Protein AF-A0A920K2H3-F1 (afdb_monomer_lite)

Radius of gyration: 17.51 Å; chains: 1; bounding box: 38×39×55 Å

Foldseek 3Di:
DQVCLQVLPDPDDVSVLVVLLVCCVPPNALCVLVSLCSNPVVDALVRSLVSVVSRLPDPLLALSSLLSNLVSCLSVVVLVSSLVSLVSSVVNPDALSSLVSVLVSCVVVVPDPVSNVVSVVSNVPGDHDFFKAQQPPRDTDPHDDQADPPPRDGPRIHTDPPNPPPPPPVVPPPPPDDPDD

Structure (mmCIF, N/CA/C/O backbone):
data_AF-A0A920K2H3-F1
#
_entry.id   AF-A0A920K2H3-F1
#
loop_
_atom_site.group_PDB
_atom_site.id
_atom_site.type_symbol
_atom_site.label_atom_id
_atom_site.label_alt_id
_atom_site.label_comp_id
_atom_site.label_asym_id
_atom_site.label_entity_id
_atom_site.label_seq_id
_atom_site.pdbx_PDB_ins_code
_atom_site.Cartn_x
_atom_site.Cartn_y
_atom_site.Cartn_z
_atom_site.occupancy
_atom_site.B_iso_or_equiv
_atom_site.auth_seq_id
_atom_site.auth_comp_id
_atom_site.auth_asym_id
_atom_site.auth_atom_id
_atom_site.pdbx_PDB_model_num
ATOM 1 N N . MET A 1 1 ? 10.687 -1.661 -13.645 1.00 76.69 1 MET A N 1
ATOM 2 C CA . MET A 1 1 ? 10.929 -2.396 -12.376 1.00 76.69 1 MET A CA 1
ATOM 3 C C . MET A 1 1 ? 9.965 -3.569 -12.259 1.00 76.69 1 MET A C 1
ATOM 5 O O . MET A 1 1 ? 10.373 -4.682 -11.974 1.00 76.69 1 MET A O 1
ATOM 9 N N . GLU A 1 2 ? 8.697 -3.297 -12.513 1.00 77.38 2 GLU A N 1
ATOM 10 C CA . GLU A 1 2 ? 7.519 -4.148 -12.452 1.00 77.38 2 GLU A CA 1
ATOM 11 C C . GLU A 1 2 ? 7.763 -5.517 -13.107 1.00 77.38 2 GLU A C 1
ATOM 13 O O . GLU A 1 2 ? 7.653 -6.547 -12.447 1.00 77.38 2 GLU A O 1
ATOM 18 N N . LEU A 1 3 ? 8.187 -5.529 -14.378 1.00 79.12 3 LEU A N 1
ATOM 19 C CA . LEU A 1 3 ? 8.503 -6.763 -15.103 1.00 79.12 3 LEU A CA 1
ATOM 20 C C . LEU A 1 3 ? 9.666 -7.535 -14.463 1.00 79.12 3 LEU A C 1
ATOM 22 O O . LEU A 1 3 ? 9.601 -8.751 -14.338 1.00 79.12 3 LEU A O 1
ATOM 26 N N . TYR A 1 4 ? 10.711 -6.831 -14.021 1.00 82.56 4 TYR A N 1
ATOM 27 C CA . TYR A 1 4 ? 11.887 -7.446 -13.400 1.00 82.56 4 TYR A CA 1
ATOM 28 C C . TYR A 1 4 ? 11.528 -8.190 -12.106 1.00 82.56 4 TYR A C 1
ATOM 30 O O . TYR A 1 4 ? 12.021 -9.295 -11.889 1.00 82.56 4 TYR A O 1
ATOM 38 N N . CYS A 1 5 ? 10.650 -7.613 -11.278 1.00 81.50 5 CYS A N 1
ATOM 39 C CA . CYS A 1 5 ? 10.171 -8.263 -10.058 1.00 81.50 5 CYS A CA 1
ATOM 40 C C . CYS A 1 5 ? 9.298 -9.483 -10.369 1.00 81.50 5 CYS A C 1
ATOM 42 O O . CYS A 1 5 ? 9.522 -10.543 -9.797 1.00 81.50 5 CYS A O 1
ATOM 44 N N . LYS A 1 6 ? 8.366 -9.366 -11.327 1.00 78.94 6 LYS A N 1
ATOM 45 C CA . LYS A 1 6 ? 7.497 -10.485 -11.731 1.00 78.94 6 LYS A CA 1
ATOM 46 C C . LYS A 1 6 ? 8.267 -11.669 -12.311 1.00 78.94 6 LYS A C 1
ATOM 48 O O . LYS A 1 6 ? 7.876 -12.810 -12.109 1.00 78.94 6 LYS A O 1
ATOM 53 N N . LEU A 1 7 ? 9.352 -11.402 -13.033 1.00 81.25 7 LEU A N 1
ATOM 54 C CA . LEU A 1 7 ? 10.202 -12.440 -13.618 1.00 81.25 7 LEU A CA 1
ATOM 55 C C . LEU A 1 7 ? 11.218 -13.027 -12.622 1.00 81.25 7 LEU A C 1
ATOM 57 O O . LEU A 1 7 ? 11.942 -13.948 -12.985 1.00 81.25 7 LEU A O 1
ATOM 61 N N . ASN A 1 8 ? 11.306 -12.490 -11.398 1.00 75.62 8 ASN A N 1
ATOM 62 C CA . ASN A 1 8 ? 12.239 -12.918 -10.351 1.00 75.62 8 ASN A CA 1
ATOM 63 C C . ASN A 1 8 ? 13.696 -13.091 -10.842 1.00 75.62 8 ASN A C 1
ATOM 65 O O . ASN A 1 8 ? 14.394 -14.039 -10.492 1.00 75.62 8 ASN A O 1
ATOM 69 N N . LEU A 1 9 ? 14.177 -12.161 -11.676 1.00 77.12 9 LEU A N 1
ATOM 70 C CA . LEU A 1 9 ? 15.475 -12.279 -12.367 1.00 77.12 9 LEU A CA 1
ATOM 71 C C . LEU A 1 9 ? 16.699 -11.995 -11.477 1.00 77.12 9 LEU A C 1
ATOM 73 O O . LEU A 1 9 ? 17.833 -11.945 -11.963 1.00 77.12 9 LEU A O 1
ATOM 77 N N . ALA A 1 10 ? 16.506 -11.724 -10.188 1.00 79.94 10 ALA A N 1
ATOM 78 C CA . ALA A 1 10 ? 17.609 -11.419 -9.288 1.00 79.94 10 ALA A CA 1
ATOM 79 C C . ALA A 1 10 ? 18.331 -12.699 -8.854 1.00 79.94 10 ALA A C 1
ATOM 81 O O . ALA A 1 10 ? 17.709 -13.630 -8.355 1.00 79.94 10 ALA A O 1
ATOM 82 N N . LYS A 1 11 ? 19.670 -12.719 -8.948 1.00 77.56 11 LYS A N 1
ATOM 83 C CA . LYS A 1 11 ? 20.471 -13.890 -8.542 1.00 77.56 11 LYS A CA 1
ATOM 84 C C . LYS A 1 11 ? 20.378 -14.174 -7.041 1.00 77.56 11 LYS A C 1
ATOM 86 O O . LYS A 1 11 ? 20.585 -15.300 -6.609 1.00 77.56 11 LYS A O 1
ATOM 91 N N . ASN A 1 12 ? 20.141 -13.136 -6.235 1.00 86.38 12 ASN A N 1
ATOM 92 C CA . ASN A 1 12 ? 19.912 -13.243 -4.797 1.00 86.38 12 ASN A CA 1
ATOM 93 C C . ASN A 1 12 ? 19.166 -12.017 -4.240 1.00 86.38 12 ASN A C 1
ATOM 95 O O . ASN A 1 12 ? 19.081 -10.959 -4.872 1.00 86.38 12 ASN A O 1
ATOM 99 N N . GLN A 1 13 ? 18.686 -12.147 -2.999 1.00 86.50 13 GLN A N 1
ATOM 100 C CA . GLN A 1 13 ? 17.906 -11.121 -2.295 1.00 86.50 13 GLN A CA 1
ATOM 101 C C . GLN A 1 13 ? 18.655 -9.789 -2.138 1.00 86.50 13 GLN A C 1
ATOM 103 O O . GLN A 1 13 ? 18.072 -8.721 -2.316 1.00 86.50 13 GLN A O 1
ATOM 108 N N . ASN A 1 14 ? 19.955 -9.824 -1.838 1.00 90.19 14 ASN A N 1
ATOM 109 C CA . ASN A 1 14 ? 20.741 -8.606 -1.625 1.00 90.19 14 ASN A CA 1
ATOM 110 C C . ASN A 1 14 ? 20.891 -7.790 -2.912 1.00 90.19 14 ASN A C 1
ATOM 112 O O . ASN A 1 14 ? 20.824 -6.559 -2.878 1.00 90.19 14 ASN A O 1
ATOM 116 N N . GLN A 1 15 ? 21.075 -8.465 -4.047 1.00 90.56 15 GLN A N 1
ATOM 117 C CA . GLN A 1 15 ? 21.115 -7.820 -5.353 1.00 90.56 15 GLN A CA 1
ATOM 118 C C . GLN A 1 15 ? 19.776 -7.149 -5.669 1.00 90.56 15 GLN A C 1
ATOM 120 O O . GLN A 1 15 ? 19.768 -5.981 -6.060 1.00 90.56 15 GLN A O 1
ATOM 125 N N . LEU A 1 16 ? 18.658 -7.842 -5.434 1.00 90.31 16 LEU A N 1
ATOM 126 C CA . LEU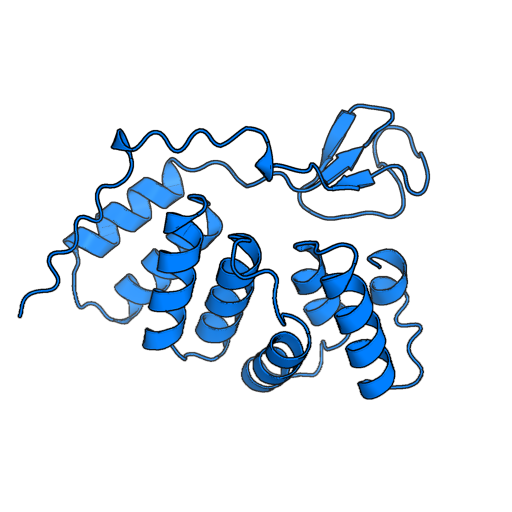 A 1 16 ? 17.327 -7.278 -5.646 1.00 90.31 16 LEU A CA 1
ATOM 127 C C . LEU A 1 16 ? 17.112 -6.015 -4.805 1.00 90.31 16 LEU A C 1
ATOM 129 O O . LEU A 1 16 ? 16.738 -4.977 -5.341 1.00 90.31 16 LEU A O 1
ATOM 133 N N . ILE A 1 17 ? 17.431 -6.059 -3.508 1.00 93.06 17 ILE A N 1
ATOM 134 C CA . ILE A 1 17 ? 17.300 -4.900 -2.609 1.00 93.06 17 ILE A CA 1
ATOM 135 C C . ILE A 1 17 ? 18.110 -3.704 -3.124 1.00 93.06 17 ILE A C 1
ATOM 137 O O . ILE A 1 17 ? 17.609 -2.579 -3.120 1.00 93.06 17 ILE A O 1
ATOM 141 N N . LYS A 1 18 ? 19.347 -3.924 -3.594 1.00 92.88 18 LYS A N 1
ATOM 142 C CA . LYS A 1 18 ? 20.182 -2.858 -4.175 1.00 92.88 18 LYS A CA 1
ATOM 143 C C . LYS A 1 18 ? 19.539 -2.248 -5.424 1.00 92.88 18 LYS A C 1
ATOM 145 O O . LYS A 1 18 ? 19.510 -1.024 -5.547 1.00 92.88 18 LYS A O 1
ATOM 150 N N . ILE A 1 19 ? 19.009 -3.083 -6.320 1.00 91.75 19 ILE A N 1
ATOM 151 C CA . ILE A 1 19 ? 18.337 -2.641 -7.552 1.00 91.75 19 ILE A CA 1
ATOM 152 C C . ILE A 1 19 ? 17.083 -1.829 -7.218 1.00 91.75 19 ILE A C 1
ATOM 154 O O . ILE A 1 19 ? 16.939 -0.708 -7.704 1.00 91.75 19 ILE A O 1
ATOM 158 N N . LEU A 1 20 ? 16.218 -2.344 -6.341 1.00 92.25 20 LEU A N 1
ATOM 159 C CA . LEU A 1 20 ? 14.984 -1.664 -5.940 1.00 92.25 20 LEU A CA 1
ATOM 160 C C . LEU A 1 20 ? 15.263 -0.349 -5.218 1.00 92.25 20 LEU A C 1
ATOM 162 O O . LEU A 1 20 ? 14.582 0.641 -5.466 1.00 92.25 20 LEU A O 1
ATOM 166 N N . LYS A 1 21 ? 16.304 -0.296 -4.382 1.00 94.69 21 LYS A N 1
ATOM 167 C CA . LYS A 1 21 ? 16.734 0.944 -3.728 1.00 94.69 21 LYS A CA 1
ATOM 168 C C . LYS A 1 21 ? 17.205 1.990 -4.741 1.00 94.69 21 LYS A C 1
ATOM 170 O O . LYS A 1 21 ? 16.843 3.157 -4.617 1.00 94.69 21 LYS A O 1
ATOM 175 N N . LYS A 1 22 ? 17.996 1.595 -5.747 1.00 93.25 22 LYS A N 1
ATOM 176 C CA . LYS A 1 22 ? 18.425 2.505 -6.823 1.00 93.25 22 LYS A CA 1
ATOM 177 C C . LYS A 1 22 ? 17.224 3.009 -7.622 1.00 93.25 22 LYS A C 1
ATOM 179 O O . LYS A 1 22 ? 17.137 4.202 -7.885 1.00 93.25 22 LYS A O 1
ATOM 184 N N . TYR A 1 23 ? 16.297 2.117 -7.963 1.00 90.56 23 TYR A N 1
ATOM 185 C CA . TYR A 1 23 ? 15.073 2.480 -8.669 1.00 90.56 23 TYR A CA 1
ATOM 186 C C . TYR A 1 23 ? 14.229 3.470 -7.859 1.00 90.56 23 TYR A C 1
ATOM 188 O O . TYR A 1 23 ? 13.903 4.531 -8.373 1.00 90.56 23 TYR A O 1
ATOM 196 N N . TRP A 1 24 ? 13.978 3.189 -6.577 1.00 92.12 24 TRP A N 1
ATOM 197 C CA . TRP A 1 24 ? 13.241 4.081 -5.679 1.00 92.12 24 TRP A CA 1
ATOM 198 C C . TRP A 1 24 ? 13.825 5.499 -5.621 1.00 92.12 24 TRP A C 1
ATOM 200 O O . TRP A 1 24 ? 13.088 6.478 -5.559 1.00 92.12 24 TRP A O 1
ATOM 210 N N . LEU A 1 25 ? 15.154 5.618 -5.631 1.00 92.38 25 LEU A N 1
ATOM 211 C CA . LEU A 1 25 ? 15.831 6.913 -5.586 1.00 92.38 25 LEU A CA 1
ATOM 212 C C . LEU A 1 25 ? 15.675 7.728 -6.877 1.00 92.38 25 LEU A C 1
ATOM 214 O O . LEU A 1 25 ? 15.657 8.950 -6.794 1.00 92.38 25 LEU A O 1
ATOM 218 N N . ILE A 1 26 ? 15.595 7.071 -8.037 1.00 89.31 26 ILE A N 1
ATOM 219 C CA . ILE A 1 26 ? 15.553 7.731 -9.353 1.00 89.31 26 ILE A CA 1
ATOM 220 C C . ILE A 1 26 ? 14.109 7.953 -9.815 1.00 89.31 26 ILE A C 1
ATOM 222 O O . ILE A 1 26 ? 13.783 9.011 -10.340 1.00 89.31 26 ILE A O 1
ATOM 226 N N . ASN A 1 27 ? 13.250 6.953 -9.628 1.00 85.56 27 ASN A N 1
ATOM 227 C CA . ASN A 1 27 ? 11.858 6.953 -10.055 1.00 85.56 27 ASN A CA 1
ATOM 228 C C . ASN A 1 27 ? 10.997 6.236 -8.997 1.00 85.56 27 ASN A C 1
ATOM 230 O O . ASN A 1 27 ? 10.687 5.051 -9.153 1.00 85.56 27 ASN A O 1
ATOM 234 N N . PRO A 1 28 ? 10.676 6.897 -7.871 1.00 87.00 28 PRO A N 1
ATOM 235 C CA . PRO A 1 28 ? 9.871 6.286 -6.825 1.00 87.00 28 PRO A CA 1
ATOM 236 C C . PRO A 1 28 ? 8.482 5.927 -7.363 1.00 87.00 28 PRO A C 1
ATOM 238 O O . PRO A 1 28 ? 7.825 6.730 -8.022 1.00 87.00 28 PRO A O 1
ATOM 241 N N . ASN A 1 29 ? 8.035 4.706 -7.070 1.00 85.62 29 ASN A N 1
ATOM 242 C CA . ASN A 1 29 ? 6.765 4.183 -7.556 1.00 85.62 29 ASN A CA 1
ATOM 243 C C . ASN A 1 29 ? 6.092 3.305 -6.481 1.00 85.62 29 ASN A C 1
ATOM 245 O O . ASN A 1 29 ? 6.782 2.493 -5.854 1.00 85.62 29 ASN A O 1
ATOM 249 N N . PRO A 1 30 ? 4.766 3.420 -6.266 1.00 85.94 30 PRO A N 1
ATOM 250 C CA . PRO A 1 30 ? 4.042 2.625 -5.270 1.00 85.94 30 PRO A CA 1
ATOM 251 C C . PRO A 1 30 ? 4.072 1.107 -5.522 1.00 85.94 30 PRO A C 1
ATOM 253 O O . PRO A 1 30 ? 4.010 0.333 -4.571 1.00 85.94 30 PRO A O 1
ATOM 256 N N . ASN A 1 31 ? 4.262 0.648 -6.764 1.00 85.25 31 ASN A N 1
ATOM 257 C CA . ASN A 1 31 ? 4.339 -0.783 -7.095 1.00 85.25 31 ASN A CA 1
ATOM 258 C C . ASN A 1 31 ? 5.576 -1.492 -6.526 1.00 85.25 31 ASN A C 1
ATOM 260 O O . ASN A 1 31 ? 5.693 -2.714 -6.596 1.00 85.25 31 ASN A O 1
ATOM 264 N N . ILE A 1 32 ? 6.480 -0.753 -5.886 1.00 90.12 32 ILE A N 1
ATOM 265 C CA . ILE A 1 32 ? 7.537 -1.348 -5.074 1.00 90.12 32 ILE A CA 1
ATOM 266 C C . ILE A 1 32 ? 6.980 -2.229 -3.942 1.00 90.12 32 ILE A C 1
ATOM 268 O O . ILE A 1 32 ? 7.644 -3.181 -3.539 1.00 90.12 32 ILE A O 1
ATOM 272 N N . GLU A 1 33 ? 5.753 -1.962 -3.473 1.00 91.00 33 GLU A N 1
ATOM 273 C CA . GLU A 1 33 ? 5.043 -2.845 -2.543 1.00 91.00 33 GLU A CA 1
ATOM 274 C C . GLU A 1 33 ? 4.704 -4.191 -3.190 1.00 91.00 33 GLU A C 1
ATOM 276 O O . GLU A 1 33 ? 5.048 -5.229 -2.634 1.00 91.00 33 GLU A O 1
ATOM 281 N N . GLN A 1 34 ? 4.104 -4.192 -4.383 1.00 87.44 34 GLN A N 1
ATOM 282 C CA . GLN A 1 34 ? 3.789 -5.435 -5.093 1.00 87.44 34 GLN A CA 1
ATOM 283 C C . GLN A 1 34 ? 5.063 -6.210 -5.442 1.00 87.44 34 GLN A C 1
ATOM 285 O O . GLN A 1 34 ? 5.126 -7.417 -5.250 1.00 87.44 34 GLN A O 1
ATOM 290 N N . CYS A 1 35 ? 6.119 -5.509 -5.866 1.00 89.44 35 CYS A N 1
ATOM 291 C CA . CYS A 1 35 ? 7.422 -6.120 -6.113 1.00 89.44 35 CYS A CA 1
ATOM 292 C C . CYS A 1 35 ? 7.975 -6.844 -4.872 1.00 89.44 35 CYS A C 1
ATOM 294 O O . CYS A 1 35 ? 8.549 -7.927 -4.992 1.00 89.44 35 CYS A O 1
ATOM 296 N N . LEU A 1 36 ? 7.806 -6.256 -3.682 1.00 90.88 36 LEU A N 1
ATOM 297 C CA . LEU A 1 36 ? 8.194 -6.885 -2.422 1.00 90.88 36 LEU A CA 1
ATOM 298 C C . LEU A 1 36 ? 7.377 -8.159 -2.161 1.00 90.88 36 LEU A C 1
ATOM 300 O O . LEU A 1 36 ? 7.946 -9.163 -1.743 1.00 90.88 36 LEU A O 1
ATOM 304 N N . GLU A 1 37 ? 6.066 -8.125 -2.394 1.00 88.88 37 GLU A N 1
ATOM 305 C CA . GLU A 1 37 ? 5.198 -9.290 -2.191 1.00 88.88 37 GLU A CA 1
ATOM 306 C C . GLU A 1 37 ? 5.534 -10.427 -3.170 1.00 88.88 37 GLU A C 1
ATOM 308 O O . GLU A 1 37 ? 5.693 -11.564 -2.729 1.00 88.88 37 GLU A O 1
ATOM 313 N N . ASP A 1 38 ? 5.746 -10.108 -4.451 1.00 86.38 38 ASP A N 1
ATOM 314 C CA . ASP A 1 38 ? 6.068 -11.079 -5.507 1.00 86.38 38 ASP A CA 1
ATOM 315 C C . ASP A 1 38 ? 7.454 -11.714 -5.312 1.00 86.38 38 ASP A C 1
ATOM 317 O O . ASP A 1 38 ? 7.641 -12.906 -5.537 1.00 86.38 38 ASP A O 1
ATOM 321 N N . SER A 1 39 ? 8.445 -10.927 -4.879 1.00 88.50 39 SER A N 1
ATOM 322 C CA . SER A 1 39 ? 9.842 -11.391 -4.815 1.00 88.50 39 SER A CA 1
ATOM 323 C C . SER A 1 39 ? 10.219 -12.040 -3.480 1.00 88.50 39 SER A C 1
ATOM 325 O O . SER A 1 39 ? 11.268 -12.675 -3.368 1.00 88.50 39 SER A O 1
ATOM 327 N N . PHE A 1 40 ? 9.413 -11.839 -2.435 1.00 88.56 40 PHE A N 1
ATOM 328 C CA . PHE A 1 40 ? 9.698 -12.314 -1.080 1.00 88.56 40 PHE A CA 1
ATOM 329 C C . PHE A 1 40 ? 8.501 -13.062 -0.481 1.00 88.56 40 PHE A C 1
ATOM 331 O O . PHE A 1 40 ? 8.188 -12.879 0.695 1.00 88.56 40 PHE A O 1
ATOM 338 N N . THR A 1 41 ? 7.834 -13.903 -1.273 1.00 87.75 41 THR A N 1
ATOM 339 C CA . THR A 1 41 ? 6.632 -14.666 -0.884 1.00 87.75 41 THR A CA 1
ATOM 340 C C . THR A 1 41 ? 6.805 -15.435 0.430 1.00 87.75 41 THR A C 1
ATOM 342 O O . THR A 1 41 ? 5.963 -15.312 1.314 1.00 87.75 41 THR A O 1
ATOM 345 N N . GLU A 1 42 ? 7.943 -16.111 0.600 1.00 89.94 42 GLU A N 1
ATOM 346 C CA . GLU A 1 42 ? 8.298 -16.922 1.780 1.00 89.94 42 GLU A CA 1
ATOM 347 C C . GLU A 1 42 ? 8.616 -16.106 3.048 1.00 89.94 42 GLU A C 1
ATOM 349 O O . GLU A 1 42 ? 8.839 -16.660 4.125 1.00 89.94 42 GLU A O 1
ATOM 354 N N . LYS A 1 43 ? 8.729 -14.775 2.950 1.00 92.62 43 LYS A N 1
ATOM 355 C CA . LYS A 1 43 ? 9.095 -13.929 4.094 1.00 92.62 43 LYS A CA 1
ATOM 356 C C . LYS A 1 43 ? 7.864 -13.515 4.889 1.00 92.62 43 LYS A C 1
ATOM 358 O O . LYS A 1 43 ? 6.875 -13.027 4.342 1.00 92.62 43 LYS A O 1
ATOM 363 N N . ASP A 1 44 ? 7.984 -13.599 6.210 1.00 95.00 44 ASP A N 1
ATOM 364 C CA . ASP A 1 44 ? 6.997 -13.056 7.135 1.00 95.00 44 ASP A CA 1
ATOM 365 C C . ASP A 1 44 ? 6.903 -11.515 7.047 1.00 95.00 44 ASP A C 1
ATOM 367 O O . ASP A 1 44 ? 7.757 -10.828 6.470 1.00 95.00 44 ASP A O 1
ATOM 371 N N . ALA A 1 45 ? 5.857 -10.953 7.657 1.00 94.12 45 ALA A N 1
ATOM 372 C CA . ALA A 1 45 ? 5.575 -9.521 7.611 1.00 94.12 45 ALA A CA 1
ATOM 373 C C . ALA A 1 45 ? 6.693 -8.645 8.210 1.00 94.12 45 ALA A C 1
ATOM 375 O O . ALA A 1 45 ? 6.975 -7.567 7.684 1.00 94.12 45 ALA A O 1
ATOM 376 N N . LEU A 1 46 ? 7.351 -9.089 9.284 1.00 96.56 46 LEU A N 1
ATOM 377 C CA . LEU A 1 46 ? 8.436 -8.346 9.923 1.00 96.56 46 LEU A CA 1
ATOM 378 C C . LEU A 1 46 ? 9.704 -8.381 9.059 1.00 96.56 46 LEU A C 1
ATOM 380 O O . LEU A 1 46 ? 10.382 -7.363 8.903 1.00 96.56 46 LEU A O 1
ATOM 384 N N . SER A 1 47 ? 10.006 -9.527 8.451 1.00 96.62 47 SER A N 1
ATOM 385 C CA . SER A 1 47 ? 11.093 -9.674 7.481 1.00 96.62 47 SER A CA 1
ATOM 386 C C . SER A 1 47 ? 10.883 -8.771 6.259 1.00 96.62 47 SER A C 1
ATOM 388 O O . SER A 1 47 ? 11.792 -8.023 5.884 1.00 96.62 47 SER A O 1
ATOM 390 N N . LYS A 1 48 ? 9.670 -8.752 5.688 1.00 96.31 48 LYS A N 1
ATOM 391 C CA . LYS A 1 48 ? 9.283 -7.833 4.601 1.00 96.31 48 LYS A CA 1
ATOM 392 C C . LYS A 1 48 ? 9.416 -6.365 5.018 1.00 96.31 48 LYS A C 1
ATOM 394 O O . LYS A 1 48 ? 9.991 -5.570 4.274 1.00 96.31 48 LYS A O 1
ATOM 399 N N . LEU A 1 49 ? 8.992 -6.010 6.234 1.00 97.25 49 LEU A N 1
ATOM 400 C CA . LEU A 1 49 ? 9.143 -4.656 6.777 1.00 97.25 49 LEU A CA 1
ATOM 401 C C . LEU A 1 49 ? 10.620 -4.228 6.898 1.00 97.25 49 LEU A C 1
ATOM 403 O O . LEU A 1 49 ? 10.978 -3.102 6.544 1.00 97.25 49 LEU A O 1
ATOM 407 N N . LYS A 1 50 ? 11.508 -5.118 7.356 1.00 96.50 50 LYS A N 1
ATOM 408 C CA . LYS A 1 50 ? 12.954 -4.838 7.417 1.00 96.50 50 LYS A CA 1
ATOM 409 C C . LYS A 1 50 ? 13.542 -4.601 6.026 1.00 96.50 50 LYS A C 1
ATOM 411 O O . LYS A 1 50 ? 14.385 -3.721 5.860 1.00 96.50 50 LYS A O 1
ATOM 416 N N . ILE A 1 51 ? 13.108 -5.376 5.032 1.00 96.31 51 ILE A N 1
ATOM 417 C CA . ILE A 1 51 ? 13.570 -5.250 3.646 1.00 96.31 51 ILE A CA 1
ATOM 418 C C . ILE A 1 51 ? 13.102 -3.925 3.043 1.00 96.31 51 ILE A C 1
ATOM 420 O O . ILE A 1 51 ? 13.933 -3.145 2.574 1.00 96.31 51 ILE A O 1
ATOM 424 N N . ILE A 1 52 ? 11.801 -3.628 3.109 1.00 96.06 52 ILE A N 1
ATOM 425 C CA . ILE A 1 52 ? 11.245 -2.420 2.490 1.00 96.06 52 ILE A CA 1
ATOM 426 C C . ILE A 1 52 ? 11.832 -1.149 3.110 1.00 96.06 52 ILE A C 1
ATOM 428 O O . ILE A 1 52 ? 12.086 -0.178 2.406 1.00 96.06 52 ILE A O 1
ATOM 432 N N . SER A 1 53 ? 12.133 -1.165 4.413 1.00 96.06 53 SER A N 1
ATOM 433 C CA . SER A 1 53 ? 12.703 -0.010 5.117 1.00 96.06 53 SER A CA 1
ATOM 434 C C . SER A 1 53 ? 14.106 0.341 4.607 1.00 96.06 53 SER A C 1
ATOM 436 O O . SER A 1 53 ? 14.496 1.506 4.617 1.00 96.06 53 SER A O 1
ATOM 438 N N . LYS A 1 54 ? 14.860 -0.646 4.097 1.00 96.12 54 LYS A N 1
ATOM 439 C CA . LYS A 1 54 ? 16.160 -0.422 3.437 1.00 96.12 54 LYS A CA 1
ATOM 440 C C . LYS A 1 54 ? 16.014 0.175 2.034 1.00 96.12 54 LYS A C 1
ATOM 442 O O . LYS A 1 54 ? 16.954 0.810 1.549 1.00 96.12 54 LYS A O 1
ATOM 447 N N . ILE A 1 55 ? 14.873 -0.062 1.387 1.00 96.25 55 ILE A N 1
ATOM 448 C CA . ILE A 1 55 ? 14.560 0.364 0.020 1.00 96.25 55 ILE A CA 1
ATOM 449 C C . ILE A 1 55 ? 13.979 1.784 0.020 1.00 96.25 55 ILE A C 1
ATOM 451 O O . ILE A 1 55 ? 14.479 2.638 -0.708 1.00 96.25 55 ILE A O 1
ATOM 455 N N . LEU A 1 56 ? 12.987 2.057 0.877 1.00 96.25 56 LEU A N 1
ATOM 456 C CA . LEU A 1 56 ? 12.237 3.320 0.958 1.00 96.25 56 LEU A CA 1
ATOM 457 C C . LEU A 1 56 ? 13.006 4.444 1.679 1.00 96.25 56 LEU A C 1
ATOM 459 O O . LEU A 1 56 ? 12.508 5.098 2.600 1.00 96.25 56 LEU A O 1
ATOM 463 N N . VAL A 1 57 ? 14.245 4.690 1.265 1.00 94.31 57 VAL A N 1
ATOM 464 C CA . VAL A 1 57 ? 15.083 5.786 1.776 1.00 94.31 57 VAL A CA 1
ATOM 465 C C . VAL A 1 57 ? 14.782 7.098 1.042 1.00 94.31 57 VAL A C 1
ATOM 467 O O . VAL A 1 57 ? 14.420 7.079 -0.129 1.00 94.31 57 VAL A O 1
ATOM 470 N N . LYS A 1 58 ? 14.956 8.255 1.698 1.00 93.94 58 LYS A N 1
ATOM 471 C CA . LYS A 1 58 ? 14.640 9.586 1.120 1.00 93.94 58 LYS A CA 1
ATOM 472 C C . LYS A 1 58 ? 13.183 9.686 0.614 1.00 93.94 58 LYS A C 1
ATOM 474 O O . LYS A 1 58 ? 12.334 8.912 1.055 1.00 93.94 58 LYS A O 1
ATOM 479 N N . ASN A 1 59 ? 12.871 10.671 -0.233 1.00 91.19 59 ASN A N 1
ATOM 480 C CA . ASN A 1 59 ? 11.534 10.917 -0.796 1.00 91.19 59 ASN A CA 1
ATOM 481 C C . ASN A 1 59 ? 10.423 11.011 0.271 1.00 91.19 59 ASN A C 1
ATOM 483 O O . ASN A 1 59 ? 9.341 10.443 0.149 1.00 91.19 59 ASN A O 1
ATOM 487 N N . ASN A 1 60 ? 10.720 11.727 1.361 1.00 92.25 60 ASN A N 1
ATOM 488 C CA . ASN A 1 60 ? 9.862 11.843 2.546 1.00 92.25 60 ASN A CA 1
ATOM 489 C C . ASN A 1 60 ? 8.580 12.664 2.328 1.00 92.25 60 ASN A C 1
ATOM 491 O O . ASN A 1 60 ? 7.794 12.771 3.264 1.00 92.25 60 ASN A O 1
ATOM 495 N N . HIS A 1 61 ? 8.394 13.241 1.142 1.00 88.81 61 HIS A N 1
ATOM 496 C CA . HIS A 1 61 ? 7.207 13.995 0.736 1.00 88.81 61 HIS A CA 1
ATOM 497 C C . HIS A 1 61 ? 6.143 13.111 0.056 1.00 88.81 61 HIS A C 1
ATOM 499 O O . HIS A 1 61 ? 5.046 13.576 -0.225 1.00 88.81 61 HIS A O 1
ATOM 505 N N . LEU A 1 62 ? 6.456 11.844 -0.246 1.00 89.75 62 LEU A N 1
ATOM 506 C CA . LEU A 1 62 ? 5.545 10.940 -0.948 1.00 89.75 62 LEU A CA 1
ATOM 507 C C . LEU A 1 62 ? 4.570 10.282 0.028 1.00 89.75 62 LEU A C 1
ATOM 509 O O . LEU A 1 62 ? 4.994 9.541 0.915 1.00 89.75 62 LEU A O 1
ATOM 513 N N . TYR A 1 63 ? 3.266 10.472 -0.178 1.00 92.12 63 TYR A N 1
ATOM 514 C CA . TYR A 1 63 ? 2.240 9.842 0.661 1.00 92.12 63 TYR A CA 1
ATOM 515 C C . TYR A 1 63 ? 2.362 8.308 0.659 1.00 92.12 63 TYR A C 1
ATOM 517 O O . TYR A 1 63 ? 2.404 7.679 1.717 1.00 92.12 63 TYR A O 1
ATOM 525 N N . TYR A 1 64 ? 2.532 7.707 -0.527 1.00 91.25 64 TYR A N 1
ATOM 526 C CA . TYR A 1 64 ? 2.545 6.255 -0.689 1.00 91.25 64 TYR A CA 1
ATOM 527 C C . TYR A 1 64 ? 3.747 5.592 -0.012 1.00 91.25 64 TYR A C 1
ATOM 529 O O . TYR A 1 64 ? 3.666 4.429 0.369 1.00 91.25 64 TYR A O 1
ATOM 537 N N . LYS A 1 65 ? 4.842 6.326 0.234 1.00 94.94 65 LYS A N 1
ATOM 538 C CA . LYS A 1 65 ? 5.942 5.831 1.071 1.00 94.94 65 LYS A CA 1
ATOM 539 C C . LYS A 1 65 ? 5.430 5.439 2.460 1.00 94.94 65 LYS A C 1
ATOM 541 O O . LYS A 1 65 ? 5.734 4.350 2.946 1.00 94.94 65 LYS A O 1
ATOM 546 N N . TYR A 1 66 ? 4.673 6.328 3.100 1.00 97.38 66 TYR A N 1
ATOM 547 C CA . TYR A 1 66 ? 4.144 6.091 4.441 1.00 97.38 66 TYR A CA 1
ATOM 548 C C . TYR A 1 66 ? 2.952 5.142 4.420 1.00 97.38 66 TYR A C 1
ATOM 550 O O . TYR A 1 66 ? 2.827 4.329 5.328 1.00 97.38 66 TYR A O 1
ATOM 558 N N . LEU A 1 67 ? 2.141 5.156 3.358 1.00 96.12 67 LEU A N 1
ATOM 559 C CA . LEU A 1 67 ? 1.099 4.149 3.162 1.00 96.12 67 LEU A CA 1
ATOM 560 C C . LEU A 1 67 ? 1.688 2.731 3.186 1.00 96.12 67 LEU A C 1
ATOM 562 O O . LEU A 1 67 ? 1.246 1.897 3.972 1.00 96.12 67 LEU A O 1
ATOM 566 N N . ILE A 1 68 ? 2.734 2.476 2.392 1.00 96.12 68 ILE A N 1
ATOM 567 C CA . ILE A 1 68 ? 3.399 1.166 2.307 1.00 96.12 68 ILE A CA 1
ATOM 568 C C . ILE A 1 68 ? 3.983 0.755 3.667 1.00 96.12 68 ILE A C 1
ATOM 570 O O . ILE A 1 68 ? 3.776 -0.373 4.122 1.00 96.12 68 ILE A O 1
ATOM 574 N N . LEU A 1 69 ? 4.684 1.666 4.352 1.00 97.94 69 LEU A N 1
ATOM 575 C CA . LEU A 1 69 ? 5.245 1.387 5.679 1.00 97.94 69 LEU A CA 1
ATOM 576 C C . LEU A 1 69 ? 4.147 1.100 6.713 1.00 97.94 69 LEU A C 1
ATOM 578 O O . LEU A 1 69 ? 4.246 0.121 7.455 1.00 97.94 69 LEU A O 1
ATOM 582 N N . GLY A 1 70 ? 3.074 1.891 6.715 1.00 98.12 70 GLY A N 1
ATOM 583 C CA . GLY A 1 70 ? 1.915 1.715 7.583 1.00 98.12 70 GLY A CA 1
ATOM 584 C C . GLY A 1 70 ? 1.235 0.362 7.377 1.00 98.12 70 GLY A C 1
ATOM 585 O O . GLY A 1 70 ? 0.992 -0.354 8.352 1.00 98.12 70 GLY A O 1
ATOM 586 N N . LYS A 1 71 ? 1.017 -0.040 6.118 1.00 97.50 71 LYS A N 1
ATOM 587 C CA . LYS A 1 71 ? 0.458 -1.347 5.725 1.00 97.50 71 LYS A CA 1
ATOM 588 C C . LYS A 1 71 ? 1.325 -2.512 6.200 1.00 97.50 71 LYS A C 1
ATOM 590 O O . LYS A 1 71 ? 0.816 -3.479 6.770 1.00 97.50 71 LYS A O 1
ATOM 595 N N . LEU A 1 72 ? 2.641 -2.427 6.016 1.00 97.44 72 LEU A N 1
ATOM 596 C CA . LEU A 1 72 ? 3.559 -3.492 6.430 1.00 97.44 72 LEU A CA 1
ATOM 597 C C . LEU A 1 72 ? 3.706 -3.571 7.954 1.00 97.44 72 LEU A C 1
ATOM 599 O O . LEU A 1 72 ? 3.699 -4.670 8.508 1.00 97.44 72 LEU A O 1
ATOM 603 N N . LYS A 1 73 ? 3.729 -2.434 8.658 1.00 98.31 73 LYS A N 1
ATOM 604 C CA . LYS A 1 73 ? 3.670 -2.394 10.130 1.00 98.31 73 LYS A CA 1
ATOM 605 C C . LYS A 1 73 ? 2.358 -2.968 10.665 1.00 98.31 73 LYS A C 1
ATOM 607 O O . LYS A 1 73 ? 2.387 -3.710 11.644 1.00 98.31 73 LYS A O 1
ATOM 612 N N . TYR A 1 74 ? 1.226 -2.701 10.004 1.00 98.06 74 TYR A N 1
ATOM 613 C CA . TYR A 1 74 ? -0.059 -3.323 10.337 1.00 98.06 74 TYR A CA 1
ATOM 614 C C . TYR A 1 74 ? 0.014 -4.851 10.229 1.00 98.06 74 TYR A C 1
ATOM 616 O O . TYR A 1 74 ? -0.343 -5.551 11.179 1.00 98.06 74 TYR A O 1
ATOM 624 N N . LYS A 1 75 ? 0.513 -5.368 9.095 1.00 96.56 75 LYS A N 1
ATOM 625 C CA . LYS A 1 75 ? 0.709 -6.812 8.864 1.00 96.56 75 LYS A CA 1
ATOM 626 C C . LYS A 1 75 ? 1.639 -7.429 9.920 1.00 96.56 75 LYS A C 1
ATOM 628 O O . LYS A 1 75 ? 1.367 -8.522 10.405 1.00 96.56 75 LYS A O 1
ATOM 633 N N . ALA A 1 76 ? 2.674 -6.699 10.338 1.00 96.88 76 ALA A N 1
ATOM 634 C CA . ALA A 1 76 ? 3.600 -7.088 11.405 1.00 96.88 76 ALA A CA 1
ATOM 635 C C . ALA A 1 76 ? 3.060 -6.857 12.836 1.00 96.88 76 ALA A C 1
ATOM 637 O O . ALA A 1 76 ? 3.793 -7.062 13.798 1.00 96.88 76 ALA A O 1
ATOM 638 N N . LYS A 1 77 ? 1.796 -6.436 12.994 1.00 96.81 77 LYS A N 1
ATOM 639 C CA . LYS A 1 77 ? 1.133 -6.133 14.279 1.00 96.81 77 LYS A CA 1
ATOM 640 C C . LYS A 1 77 ? 1.788 -5.009 15.105 1.00 96.81 77 LYS A C 1
ATOM 642 O O . LYS A 1 77 ? 1.550 -4.902 16.302 1.00 96.81 77 LYS A O 1
ATOM 647 N N . ILE A 1 78 ? 2.548 -4.117 14.470 1.00 97.25 78 ILE A N 1
ATOM 648 C CA . ILE A 1 78 ? 3.166 -2.940 15.103 1.00 97.25 78 ILE A CA 1
ATOM 649 C C . ILE A 1 78 ? 2.193 -1.757 14.995 1.00 97.25 78 ILE A C 1
ATOM 651 O O . ILE A 1 78 ? 2.366 -0.848 14.182 1.00 97.25 78 ILE A O 1
ATOM 655 N N . TRP A 1 79 ? 1.106 -1.804 15.766 1.00 95.44 79 TRP A N 1
ATOM 656 C CA . TRP A 1 79 ? -0.049 -0.923 15.558 1.00 95.44 79 TRP A CA 1
ATOM 657 C C . TRP A 1 79 ? 0.234 0.559 15.808 1.00 95.44 79 TRP A C 1
ATOM 659 O O . TRP A 1 79 ? -0.163 1.372 14.981 1.00 95.44 79 TRP A O 1
ATOM 669 N N . GLY A 1 80 ? 0.950 0.919 16.879 1.00 95.12 80 GLY A N 1
ATOM 670 C CA . GLY A 1 80 ? 1.249 2.326 17.189 1.00 95.12 80 GLY A CA 1
ATOM 671 C C . GLY A 1 80 ? 2.004 3.016 16.050 1.00 95.12 80 GLY A C 1
ATOM 672 O O . GLY A 1 80 ? 1.521 3.985 15.473 1.00 95.12 80 GLY A O 1
ATOM 673 N N . SER A 1 81 ? 3.135 2.442 15.630 1.00 97.31 81 SER A N 1
ATOM 674 C CA . SER A 1 81 ? 3.905 2.980 14.502 1.00 97.31 81 SER A CA 1
ATOM 675 C C . SER A 1 81 ? 3.192 2.850 13.152 1.00 97.31 81 SER A C 1
ATOM 677 O O . SER A 1 81 ? 3.493 3.621 12.244 1.00 97.31 81 SER A O 1
ATOM 679 N N . SER A 1 82 ? 2.286 1.876 12.992 1.00 98.31 82 SER A N 1
ATOM 680 C CA . SER A 1 82 ? 1.428 1.772 11.806 1.00 98.31 82 SER A CA 1
ATOM 681 C C . SER A 1 82 ? 0.472 2.962 11.725 1.00 98.31 82 SER A C 1
ATOM 683 O O . SER A 1 82 ? 0.424 3.610 10.683 1.00 98.31 82 SER A O 1
ATOM 685 N N . LYS A 1 83 ? -0.211 3.313 12.829 1.00 97.69 83 LYS A N 1
ATOM 686 C CA . LYS A 1 83 ? -1.093 4.490 12.889 1.00 97.69 83 LYS A CA 1
ATOM 687 C C . LYS A 1 83 ? -0.349 5.763 12.495 1.00 97.69 83 LYS A C 1
ATOM 689 O O . LYS A 1 83 ? -0.820 6.471 11.611 1.00 97.69 83 LYS A O 1
ATOM 694 N N . SER A 1 84 ? 0.829 6.002 13.077 1.00 97.94 84 SER A N 1
ATOM 695 C CA . SER A 1 84 ? 1.625 7.204 12.792 1.00 97.94 84 SER A CA 1
ATOM 696 C C . SER A 1 84 ? 1.982 7.339 11.309 1.00 97.94 84 SER A C 1
ATOM 698 O O . SER A 1 84 ? 1.857 8.421 10.739 1.00 97.94 84 SER A O 1
ATOM 700 N N . ASP A 1 85 ? 2.386 6.246 10.653 1.00 98.44 85 ASP A N 1
ATOM 701 C CA . ASP A 1 85 ? 2.687 6.273 9.218 1.00 98.44 85 ASP A CA 1
ATOM 702 C C . ASP A 1 85 ? 1.426 6.484 8.367 1.00 98.44 85 ASP A C 1
ATOM 704 O O . ASP A 1 85 ? 1.449 7.258 7.414 1.00 98.44 85 ASP A O 1
ATOM 708 N N . LEU A 1 86 ? 0.308 5.835 8.703 1.00 98.25 86 LEU A N 1
ATOM 709 C CA . LEU A 1 86 ? -0.945 5.983 7.954 1.00 98.25 86 LEU A CA 1
ATOM 710 C C . LEU A 1 86 ? -1.514 7.404 8.079 1.00 98.25 86 LEU A C 1
ATOM 712 O O . LEU A 1 86 ? -1.930 7.985 7.078 1.00 98.25 86 LEU A O 1
ATOM 716 N N . GLN A 1 87 ? -1.462 7.997 9.273 1.00 97.44 87 GLN A N 1
ATOM 717 C CA . GLN A 1 87 ? -1.826 9.399 9.503 1.00 97.44 87 GLN A CA 1
ATOM 718 C C . GLN A 1 87 ? -0.926 10.341 8.698 1.00 97.44 87 GLN A C 1
ATOM 720 O O . GLN A 1 87 ? -1.419 11.240 8.019 1.00 97.44 87 GLN A O 1
ATOM 725 N N . LYS A 1 88 ? 0.388 10.085 8.686 1.00 96.81 88 LYS A N 1
ATOM 726 C CA . LYS A 1 88 ? 1.338 10.851 7.873 1.00 96.81 88 LYS A CA 1
ATOM 727 C C . LYS A 1 88 ? 1.102 10.685 6.370 1.00 96.81 88 LYS A C 1
ATOM 729 O O . LYS A 1 88 ? 1.281 11.628 5.609 1.00 96.81 88 LYS A O 1
ATOM 734 N N . SER A 1 89 ? 0.672 9.509 5.916 1.00 95.81 89 SER A N 1
ATOM 735 C CA . SER A 1 89 ? 0.228 9.323 4.532 1.00 95.81 89 SER A CA 1
ATOM 736 C C . SER A 1 89 ? -0.966 10.225 4.225 1.00 95.81 89 SER A C 1
ATOM 738 O O . SER A 1 89 ? -0.933 10.948 3.233 1.00 95.81 89 SER A O 1
ATOM 740 N N . ILE A 1 90 ? -1.995 10.210 5.079 1.00 94.69 90 ILE A N 1
ATOM 741 C CA . ILE A 1 90 ? -3.219 11.007 4.903 1.00 94.69 90 ILE A CA 1
ATOM 742 C C . ILE A 1 90 ? -2.912 12.505 4.890 1.00 94.69 90 ILE A C 1
ATOM 744 O O . ILE A 1 90 ? -3.482 13.219 4.069 1.00 94.69 90 ILE A O 1
ATOM 748 N N . SER A 1 91 ? -1.978 12.977 5.726 1.00 94.12 91 SER A N 1
ATOM 749 C CA . SER A 1 91 ? -1.604 14.397 5.755 1.00 94.12 91 SER A CA 1
ATOM 750 C C . SER A 1 91 ? -1.007 14.892 4.436 1.00 94.12 91 SER A C 1
ATOM 752 O O . SER A 1 91 ? -1.131 16.073 4.126 1.00 94.12 91 SER A O 1
ATOM 754 N N . PHE A 1 92 ? -0.364 14.011 3.659 1.00 90.19 92 PHE A N 1
ATOM 755 C CA . PHE A 1 92 ? 0.083 14.335 2.300 1.00 90.19 92 PHE A CA 1
ATOM 756 C C . PHE A 1 92 ? -1.034 14.150 1.276 1.00 90.19 92 PHE A C 1
ATOM 758 O O . PHE A 1 92 ? -1.243 15.009 0.424 1.00 90.19 92 PHE A O 1
ATOM 765 N N . LYS A 1 93 ? -1.730 13.013 1.340 1.00 89.38 93 LYS A N 1
ATOM 766 C CA . LYS A 1 93 ? -2.853 12.696 0.466 1.00 89.38 93 LYS A CA 1
ATOM 767 C C . LYS A 1 93 ? -3.770 11.662 1.138 1.00 89.38 93 LYS A C 1
ATOM 769 O O . LYS A 1 93 ? -3.333 10.530 1.384 1.00 89.38 93 LYS A O 1
ATOM 774 N N . PRO A 1 94 ? -5.048 12.000 1.381 1.00 90.75 94 PRO A N 1
ATOM 775 C CA . PRO A 1 94 ? -6.054 11.031 1.798 1.00 90.75 94 PRO A CA 1
ATOM 776 C C . PRO A 1 94 ? -6.174 9.881 0.793 1.00 90.75 94 PRO A C 1
ATOM 778 O O . PRO A 1 94 ? -6.242 10.112 -0.413 1.00 90.75 94 PRO A O 1
ATOM 781 N N . SER A 1 95 ? -6.216 8.643 1.284 1.00 90.00 95 SER A N 1
ATOM 782 C CA . SER A 1 95 ? -6.390 7.452 0.445 1.00 90.00 95 SER A CA 1
ATOM 783 C C . SER A 1 95 ? -7.324 6.452 1.112 1.00 90.00 95 SER A C 1
ATOM 785 O O . SER A 1 95 ? -7.312 6.289 2.337 1.00 90.00 95 SER A O 1
ATOM 787 N N . LYS A 1 96 ? -8.106 5.736 0.294 1.00 92.88 96 LYS A N 1
ATOM 788 C CA . LYS A 1 96 ? -9.020 4.691 0.774 1.00 92.88 96 LYS A CA 1
ATOM 789 C C . LYS A 1 96 ? -8.288 3.633 1.599 1.00 92.88 96 LYS A C 1
ATOM 791 O O . LYS A 1 96 ? -8.773 3.216 2.648 1.00 92.88 96 LYS A O 1
ATOM 796 N N . GLU A 1 97 ? -7.101 3.226 1.152 1.00 94.19 97 GLU A N 1
ATOM 797 C CA . GLU A 1 97 ? -6.291 2.232 1.857 1.00 94.19 97 GLU A CA 1
ATOM 798 C C . GLU A 1 97 ? -5.839 2.727 3.235 1.00 94.19 97 GLU A C 1
ATOM 800 O O . GLU A 1 97 ? -5.929 1.972 4.203 1.00 94.19 97 GLU A O 1
ATOM 805 N N . ALA A 1 98 ? -5.406 3.987 3.366 1.00 96.50 98 ALA A N 1
ATOM 806 C CA . ALA A 1 98 ? -4.977 4.507 4.662 1.00 96.50 98 ALA A CA 1
ATOM 807 C C . ALA A 1 98 ? -6.117 4.486 5.693 1.00 96.50 98 ALA A C 1
ATOM 809 O O . ALA A 1 98 ? -5.930 3.981 6.804 1.00 96.50 98 ALA A O 1
ATOM 810 N N . TYR A 1 99 ? -7.311 4.950 5.302 1.00 97.56 99 TYR A N 1
ATOM 811 C CA . TYR A 1 99 ? -8.499 4.901 6.160 1.00 97.56 99 TYR A CA 1
ATOM 812 C C . TYR A 1 99 ? -8.901 3.469 6.511 1.00 97.56 99 TYR A C 1
ATOM 814 O O . TYR A 1 99 ? -9.194 3.187 7.672 1.00 97.56 99 TYR A O 1
ATOM 822 N N . TYR A 1 100 ? -8.841 2.542 5.548 1.00 97.50 100 TYR A N 1
ATOM 823 C CA . TYR A 1 100 ? -9.123 1.127 5.791 1.00 97.50 100 TYR A CA 1
ATOM 824 C C . TYR A 1 100 ? -8.233 0.542 6.892 1.00 97.50 100 TYR A C 1
ATOM 826 O O . TYR A 1 100 ? -8.730 -0.099 7.822 1.00 97.50 100 TYR A O 1
ATOM 834 N N . PHE A 1 101 ? -6.917 0.755 6.808 1.00 98.00 101 PHE A N 1
ATOM 835 C CA . PHE A 1 101 ? -5.994 0.198 7.794 1.00 98.00 101 PHE A CA 1
ATOM 836 C C . PHE A 1 101 ? -6.130 0.873 9.160 1.00 98.00 101 PHE A C 1
ATOM 838 O O . PHE A 1 101 ? -6.122 0.161 10.162 1.00 98.00 101 PHE A O 1
ATOM 845 N N . LEU A 1 102 ? -6.345 2.192 9.221 1.00 98.00 102 LEU A N 1
ATOM 846 C CA . LEU A 1 102 ? -6.640 2.878 10.485 1.00 98.00 102 LEU A CA 1
ATOM 847 C C . LEU A 1 102 ? -7.917 2.334 11.134 1.00 98.00 102 LEU A C 1
ATOM 849 O O . LEU A 1 102 ? -7.873 1.914 12.288 1.00 98.00 102 LEU A O 1
ATOM 853 N N . TYR A 1 103 ? -9.011 2.223 10.375 1.00 97.81 103 TYR A N 1
ATOM 854 C CA . TYR A 1 103 ? -10.262 1.612 10.837 1.00 97.81 103 TYR A CA 1
ATOM 855 C C . TYR A 1 103 ? -10.028 0.211 11.421 1.00 97.81 103 TYR A C 1
ATOM 857 O O . TYR A 1 103 ? -10.496 -0.113 12.514 1.00 97.81 103 TYR A O 1
ATOM 865 N N . LYS A 1 104 ? -9.270 -0.639 10.716 1.00 97.88 104 LYS A N 1
ATOM 866 C CA . LYS A 1 104 ? -8.965 -1.998 11.182 1.00 97.88 104 LYS A CA 1
ATOM 867 C C . LYS A 1 104 ? -8.116 -2.01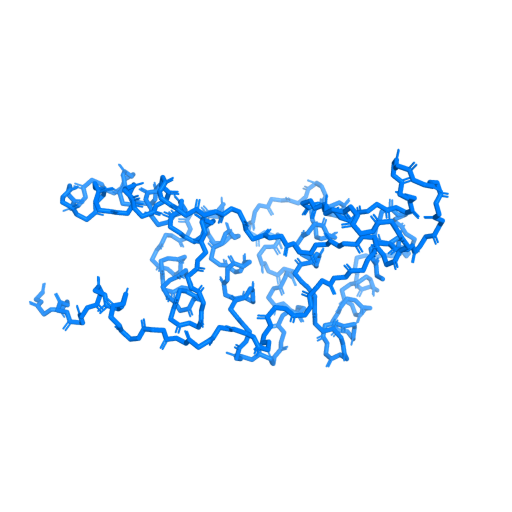6 12.450 1.00 97.88 104 LYS A C 1
ATOM 869 O O . LYS A 1 104 ? -8.226 -2.982 13.205 1.00 97.88 104 LYS A O 1
ATOM 874 N N . ILE A 1 105 ? -7.251 -1.025 12.659 1.00 97.31 105 ILE A N 1
ATOM 875 C CA . ILE A 1 105 ? -6.476 -0.900 13.894 1.00 97.31 105 ILE A CA 1
ATOM 876 C C . ILE A 1 105 ? -7.395 -0.478 15.040 1.00 97.31 105 ILE A C 1
ATOM 878 O O . ILE A 1 105 ? -7.425 -1.175 16.051 1.00 97.31 105 ILE A O 1
ATOM 882 N N . GLU A 1 106 ? -8.174 0.597 14.884 1.00 96.06 106 GLU A N 1
ATOM 883 C CA . GLU A 1 106 ? -9.056 1.084 15.957 1.00 96.06 106 GLU A CA 1
ATOM 884 C C . GLU A 1 106 ? -10.092 0.036 16.363 1.00 96.06 106 GLU A C 1
ATOM 886 O O . GLU A 1 106 ? -10.257 -0.252 17.548 1.00 96.06 106 GLU A O 1
ATOM 891 N N . LYS A 1 107 ? -10.687 -0.661 15.386 1.00 95.69 107 LYS A N 1
ATOM 892 C CA . LYS A 1 107 ? -11.616 -1.765 15.653 1.00 95.69 107 LYS A CA 1
ATOM 893 C C . LYS A 1 107 ? -10.986 -2.896 16.476 1.00 95.69 107 LYS A C 1
ATOM 895 O O . LYS A 1 107 ? -11.683 -3.548 17.250 1.00 95.69 107 LYS A O 1
ATOM 900 N N . LYS A 1 108 ? -9.690 -3.172 16.289 1.00 94.75 108 LYS A N 1
ATOM 901 C CA . LYS A 1 108 ? -8.968 -4.199 17.060 1.00 94.75 108 LYS A CA 1
ATOM 902 C C . LYS A 1 108 ? -8.649 -3.731 18.475 1.00 94.75 108 LYS A C 1
ATOM 904 O O . LYS A 1 108 ? -8.725 -4.539 19.393 1.00 94.75 108 LYS A O 1
ATOM 909 N N . LEU A 1 109 ? -8.294 -2.459 18.630 1.00 92.75 109 LEU A N 1
ATOM 910 C CA . LEU A 1 109 ? -7.961 -1.864 19.921 1.00 92.75 109 LEU A CA 1
ATOM 911 C C . LEU A 1 109 ? -9.196 -1.615 20.791 1.00 92.75 109 LEU A C 1
ATOM 913 O O . LEU A 1 109 ? -9.078 -1.658 22.009 1.00 92.75 109 LEU A O 1
ATOM 917 N N . LYS A 1 110 ? -10.369 -1.388 20.180 1.00 91.44 110 LYS A N 1
ATOM 918 C CA . LYS A 1 110 ? -11.637 -1.075 20.868 1.00 91.44 110 LYS A CA 1
ATOM 919 C C . LYS A 1 110 ? -11.528 0.121 21.826 1.00 91.44 110 LYS A C 1
ATOM 921 O O . LYS A 1 110 ? -12.257 0.204 22.805 1.00 91.44 110 LYS A O 1
ATOM 926 N N . THR A 1 111 ? -10.611 1.040 21.542 1.00 85.75 111 THR A N 1
ATOM 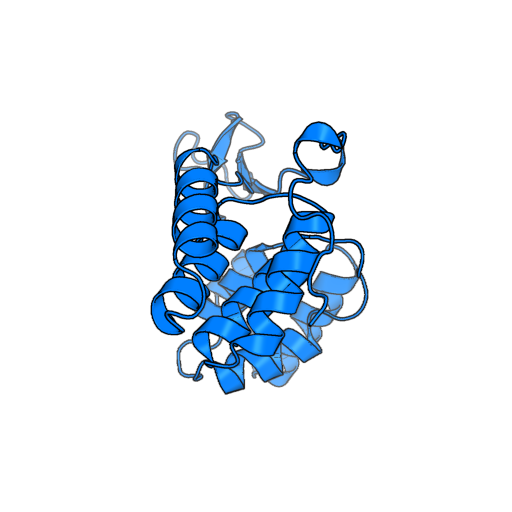927 C CA . THR A 1 111 ? -10.304 2.186 22.405 1.00 85.75 111 THR A CA 1
ATOM 928 C C . THR A 1 111 ? -11.227 3.374 22.166 1.00 85.75 111 THR A C 1
ATOM 930 O O . THR A 1 111 ? -11.498 4.124 23.094 1.00 85.75 111 THR A O 1
ATOM 933 N N . ASN A 1 112 ? -11.695 3.575 20.930 1.00 92.50 112 ASN A N 1
ATOM 934 C CA . ASN A 1 112 ? -12.544 4.708 20.571 1.00 92.50 112 ASN A CA 1
ATOM 935 C C . ASN A 1 112 ? -13.536 4.305 19.468 1.00 92.50 112 ASN A C 1
ATOM 937 O O . ASN A 1 112 ? -13.166 4.132 18.301 1.00 92.50 112 ASN A O 1
ATOM 941 N N . GLU A 1 113 ? -14.799 4.116 19.848 1.00 94.50 113 GLU A N 1
ATOM 942 C CA . GLU A 1 113 ? -15.854 3.698 18.923 1.00 94.50 113 GLU A CA 1
ATOM 943 C C . GLU A 1 113 ? -16.228 4.803 17.930 1.00 94.50 113 GLU A C 1
ATOM 945 O O . GLU A 1 113 ? -16.352 4.520 16.739 1.00 94.50 113 GLU A O 1
ATOM 950 N N . SER A 1 114 ? -16.313 6.055 18.389 1.00 96.31 114 SER A N 1
ATOM 951 C CA . SER A 1 114 ? -16.610 7.214 17.536 1.00 96.31 114 SER A CA 1
ATOM 952 C C . SER A 1 114 ? -15.589 7.340 16.399 1.00 96.31 114 SER A C 1
ATOM 954 O O . SER A 1 114 ? -15.952 7.313 15.222 1.00 96.31 114 SER A O 1
ATOM 956 N N . LEU A 1 115 ? -14.294 7.307 16.735 1.00 95.00 115 LEU A N 1
ATOM 957 C CA . LEU A 1 115 ? -13.208 7.328 15.749 1.00 95.00 115 LEU A CA 1
ATOM 958 C C . LEU A 1 115 ? -13.269 6.120 14.799 1.00 95.00 115 LEU A C 1
ATOM 960 O O . LEU A 1 115 ? -13.009 6.236 13.603 1.00 95.00 115 LEU A O 1
ATOM 964 N N . THR A 1 116 ? -13.632 4.940 15.311 1.00 97.06 116 THR A N 1
ATOM 965 C CA . THR A 1 116 ? -13.781 3.735 14.480 1.00 97.06 116 THR A CA 1
ATOM 966 C C . THR A 1 116 ? -14.893 3.906 13.439 1.00 97.06 116 THR A C 1
ATOM 968 O O . THR A 1 116 ? -14.719 3.505 12.285 1.00 97.06 116 THR A O 1
ATOM 971 N N . GLN A 1 117 ? -16.030 4.488 13.828 1.00 97.12 117 GLN A N 1
ATOM 972 C CA . GLN A 1 117 ? -17.154 4.758 12.929 1.00 97.12 117 GLN A CA 1
ATOM 973 C C . GLN A 1 117 ? -16.794 5.830 11.895 1.00 97.12 117 GLN A C 1
ATOM 975 O O . GLN A 1 117 ? -17.046 5.637 10.706 1.00 97.12 117 GLN A O 1
ATOM 980 N N . GLU A 1 118 ? -16.129 6.905 12.316 1.00 96.94 118 GLU A N 1
ATOM 981 C CA . GLU A 1 118 ? -15.660 7.969 11.429 1.00 96.94 118 GLU A CA 1
ATOM 982 C C . GLU A 1 118 ? -14.705 7.436 10.350 1.00 96.94 118 GLU A C 1
ATOM 984 O O . GLU A 1 118 ? -14.934 7.624 9.15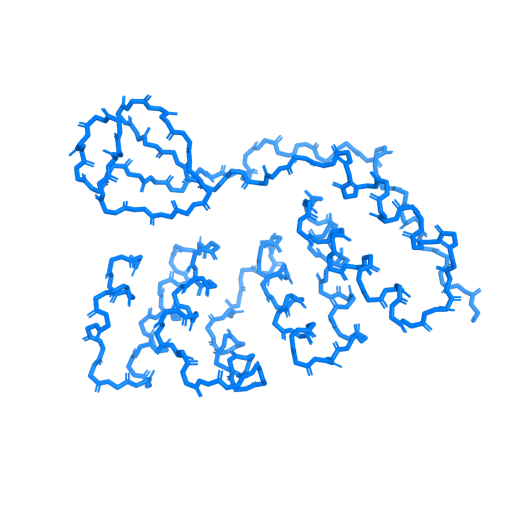3 1.00 96.94 118 GLU A O 1
ATOM 989 N N . LEU A 1 119 ? -13.674 6.684 10.749 1.00 97.06 119 LEU A N 1
ATOM 990 C CA . LEU A 1 119 ? -12.718 6.084 9.814 1.00 97.06 119 LEU A CA 1
ATOM 991 C C . LEU A 1 119 ? -13.396 5.122 8.832 1.00 97.06 119 LEU A C 1
ATOM 993 O O . LEU A 1 119 ? -13.007 5.056 7.664 1.00 97.06 119 LEU A O 1
ATOM 997 N N . LYS A 1 120 ? -14.426 4.390 9.280 1.00 97.44 120 LYS A N 1
ATOM 998 C CA . LYS A 1 120 ? -15.233 3.540 8.399 1.00 97.44 120 LYS A CA 1
ATOM 999 C C . LYS A 1 120 ? -15.991 4.378 7.366 1.00 97.44 120 LYS A C 1
ATOM 1001 O O . LYS A 1 120 ? -15.958 4.039 6.187 1.00 97.44 120 LYS A O 1
ATOM 1006 N N . LEU A 1 121 ? -16.635 5.470 7.780 1.00 97.12 121 LEU A N 1
ATOM 1007 C CA . LEU A 1 121 ? -17.348 6.369 6.867 1.00 97.12 121 LEU A CA 1
ATOM 1008 C C . LEU A 1 121 ? -16.403 6.989 5.830 1.00 97.12 121 LEU A C 1
ATOM 1010 O O . LEU A 1 121 ? -16.742 7.045 4.648 1.00 97.12 121 LEU A O 1
ATOM 1014 N N . LEU A 1 122 ? -15.210 7.415 6.252 1.00 95.38 122 LEU A N 1
ATOM 1015 C CA . LEU A 1 122 ? -14.179 7.944 5.355 1.00 95.38 122 LEU A CA 1
ATOM 1016 C C . LEU A 1 122 ? -13.703 6.884 4.355 1.00 95.38 122 LEU A C 1
ATOM 1018 O O . LEU A 1 122 ? -13.587 7.175 3.163 1.00 95.38 122 LEU A O 1
ATOM 1022 N N . TYR A 1 123 ? -13.484 5.645 4.802 1.00 95.44 123 TYR A N 1
ATOM 1023 C CA . TYR A 1 123 ? -13.167 4.517 3.923 1.00 95.44 123 TYR A CA 1
ATOM 1024 C C . TYR A 1 123 ? -14.273 4.253 2.888 1.00 95.44 123 TYR A C 1
ATOM 1026 O O . TYR A 1 123 ? -13.974 4.122 1.698 1.00 95.44 123 TYR A O 1
ATOM 1034 N N . ASP A 1 124 ? -15.535 4.208 3.319 1.00 93.88 124 ASP A N 1
ATOM 1035 C CA . ASP A 1 124 ? -16.680 3.905 2.454 1.00 93.88 124 ASP A CA 1
ATOM 1036 C C . ASP A 1 124 ? -16.875 4.988 1.377 1.00 93.88 124 ASP A C 1
ATOM 1038 O O . ASP A 1 124 ? -17.118 4.663 0.214 1.00 93.88 124 ASP A O 1
ATOM 1042 N N . LYS A 1 125 ? -16.686 6.267 1.736 1.00 92.25 125 LYS A N 1
ATOM 1043 C CA . LYS A 1 125 ? -16.787 7.418 0.817 1.00 92.25 125 LYS A CA 1
ATOM 1044 C C . LYS A 1 125 ? -15.575 7.592 -0.105 1.00 92.25 125 LYS A C 1
ATOM 1046 O O . LYS A 1 125 ? -15.677 8.284 -1.115 1.00 92.25 125 LYS A O 1
ATOM 1051 N N . SER A 1 126 ? -14.426 7.003 0.228 1.00 88.25 126 SER A N 1
ATOM 1052 C CA . SER A 1 126 ? -13.199 7.158 -0.560 1.00 88.25 126 SER A CA 1
ATOM 1053 C C . SER A 1 126 ? -13.212 6.284 -1.815 1.00 88.25 126 SER A C 1
ATOM 1055 O O . SER A 1 126 ? -13.632 5.122 -1.789 1.00 88.25 126 SER A O 1
ATOM 1057 N N . THR A 1 127 ? -12.675 6.806 -2.915 1.00 82.69 127 THR A N 1
ATOM 1058 C CA . THR A 1 127 ? -12.397 6.035 -4.133 1.00 82.69 127 THR A CA 1
ATOM 1059 C C . THR A 1 127 ? -11.019 5.381 -4.056 1.00 82.69 127 THR A C 1
ATOM 1061 O O . THR A 1 127 ? -10.136 5.831 -3.323 1.00 82.69 127 THR A O 1
ATOM 1064 N N . ASN A 1 128 ? -10.836 4.270 -4.774 1.00 76.75 128 ASN A N 1
ATOM 1065 C CA . ASN A 1 128 ? -9.515 3.658 -4.890 1.00 76.75 128 ASN A CA 1
ATOM 1066 C C . ASN A 1 128 ? -8.572 4.620 -5.608 1.00 76.75 128 ASN A C 1
ATOM 1068 O O . ASN A 1 128 ? -8.946 5.227 -6.613 1.00 76.75 128 ASN A O 1
ATOM 1072 N N . ASP A 1 129 ? -7.339 4.705 -5.120 1.00 71.62 129 ASP A N 1
ATOM 1073 C CA . ASP A 1 129 ? -6.287 5.357 -5.879 1.00 71.62 129 ASP A CA 1
ATOM 1074 C C . ASP A 1 129 ? -6.027 4.542 -7.147 1.00 71.62 129 ASP A C 1
ATOM 1076 O O . ASP A 1 129 ? -5.667 3.365 -7.092 1.00 71.62 129 ASP A O 1
ATOM 1080 N N . ILE A 1 130 ? -6.229 5.172 -8.301 1.00 65.19 130 ILE A N 1
ATOM 1081 C CA . ILE A 1 130 ? -5.814 4.602 -9.575 1.00 65.19 130 ILE A CA 1
ATOM 1082 C C . ILE A 1 130 ? -4.341 4.927 -9.720 1.00 65.19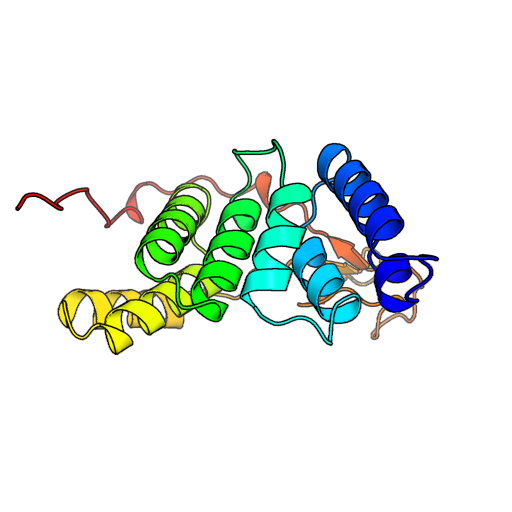 130 ILE A C 1
ATOM 1084 O O . ILE A 1 130 ? -3.963 6.093 -9.757 1.00 65.19 130 ILE A O 1
ATOM 1088 N N . TYR A 1 131 ? -3.511 3.899 -9.810 1.00 73.06 131 TYR A N 1
ATOM 1089 C CA . TYR A 1 131 ? -2.077 4.093 -9.972 1.00 73.06 131 TYR A CA 1
ATOM 1090 C C . TYR A 1 131 ? -1.632 3.944 -11.413 1.00 73.06 131 TYR A C 1
ATOM 1092 O O . TYR A 1 131 ? -0.597 4.498 -11.752 1.00 73.06 131 TYR A O 1
ATOM 1100 N N . TRP A 1 132 ? -2.396 3.252 -12.262 1.00 84.00 132 TRP A N 1
ATOM 1101 C CA . TRP A 1 132 ? -1.934 2.814 -13.574 1.00 84.00 132 TRP A CA 1
ATOM 1102 C C . TRP A 1 132 ? -2.938 3.128 -14.676 1.00 84.00 132 TRP A C 1
ATOM 1104 O O . TRP A 1 132 ? -4.146 2.960 -14.504 1.00 84.00 132 TRP A O 1
ATOM 1114 N N . LYS A 1 133 ? -2.434 3.554 -15.833 1.00 91.00 133 LYS A N 1
ATOM 1115 C CA . LYS A 1 133 ? -3.237 3.818 -17.028 1.00 91.00 133 LYS A CA 1
ATOM 1116 C C . LYS A 1 133 ? -2.485 3.358 -18.271 1.00 91.00 133 LYS A C 1
ATOM 1118 O O . LYS A 1 133 ? -1.279 3.571 -18.379 1.00 91.00 133 LYS A O 1
ATOM 1123 N N . CYS A 1 134 ? -3.185 2.720 -19.205 1.00 93.00 134 CYS A N 1
ATOM 1124 C CA . CYS A 1 134 ? -2.636 2.460 -20.530 1.00 93.00 134 CYS A CA 1
ATOM 1125 C C . CYS A 1 134 ? -2.492 3.786 -21.285 1.00 93.00 134 CYS A C 1
ATOM 1127 O O . CYS A 1 134 ? -3.472 4.508 -21.451 1.00 93.00 134 CYS A O 1
ATOM 1129 N N . THR A 1 135 ? -1.295 4.094 -21.773 1.00 93.31 135 THR A N 1
ATOM 1130 C CA . THR A 1 135 ? -1.022 5.322 -22.535 1.00 93.31 135 THR A CA 1
ATOM 1131 C C . THR A 1 135 ? -1.620 5.316 -23.942 1.00 93.31 135 THR A C 1
ATOM 1133 O O . THR A 1 135 ? -1.658 6.361 -24.580 1.00 93.31 135 THR A O 1
ATOM 1136 N N . ILE A 1 136 ? -2.105 4.164 -24.421 1.00 95.12 136 ILE A N 1
ATOM 1137 C CA . ILE A 1 136 ? -2.672 3.998 -25.767 1.00 95.12 136 ILE A CA 1
ATOM 1138 C C . ILE A 1 136 ? -4.201 4.063 -25.732 1.00 95.12 136 ILE A C 1
ATOM 1140 O O . ILE A 1 136 ? -4.790 4.915 -26.386 1.00 95.12 136 ILE A O 1
ATOM 1144 N N . CYS A 1 137 ? -4.863 3.197 -24.955 1.00 95.00 137 CYS A N 1
ATOM 1145 C CA . CYS A 1 137 ? -6.333 3.144 -24.909 1.00 95.00 137 CYS A CA 1
ATOM 1146 C C . CYS A 1 137 ? -6.952 3.830 -23.683 1.00 95.00 137 CYS A C 1
ATOM 1148 O O . CYS A 1 137 ? -8.163 3.783 -23.498 1.00 95.00 137 CYS A O 1
ATOM 1150 N N . ASN A 1 138 ? -6.139 4.439 -22.816 1.00 92.00 138 ASN A N 1
ATOM 1151 C CA . ASN A 1 138 ? -6.574 5.127 -21.600 1.00 92.00 138 ASN A CA 1
ATOM 1152 C C . ASN A 1 138 ? -7.256 4.264 -20.522 1.00 92.00 138 ASN A C 1
ATOM 1154 O O . ASN A 1 138 ? -7.692 4.817 -19.511 1.00 92.00 138 ASN A O 1
ATOM 1158 N N . LEU A 1 139 ? -7.294 2.937 -20.672 1.00 92.12 139 LEU A N 1
ATOM 1159 C CA . LEU A 1 139 ? -7.852 2.044 -19.656 1.00 92.12 139 LEU A CA 1
ATOM 1160 C C . LEU A 1 139 ? -7.047 2.116 -18.348 1.00 92.12 139 LEU A C 1
ATOM 1162 O O . LEU A 1 139 ? -5.816 2.015 -18.360 1.00 92.12 139 LEU A O 1
ATOM 1166 N N . SER A 1 140 ? -7.746 2.289 -17.228 1.00 89.19 140 SER A N 1
ATOM 1167 C CA . SER A 1 140 ? -7.170 2.347 -15.882 1.00 89.19 140 SER A CA 1
ATOM 1168 C C . SER A 1 140 ? -7.016 0.963 -15.258 1.00 89.19 140 SER A C 1
ATOM 1170 O O . SER A 1 140 ? -7.853 0.084 -15.449 1.00 89.19 140 SER A O 1
ATOM 1172 N N . TYR A 1 141 ? -5.965 0.794 -14.459 1.00 84.50 141 TYR A N 1
ATOM 1173 C CA . TYR A 1 141 ? -5.663 -0.442 -13.749 1.00 84.50 141 TYR A CA 1
ATOM 1174 C C . TYR A 1 141 ? -5.319 -0.167 -12.284 1.00 84.50 141 TYR A C 1
ATOM 1176 O O . TYR A 1 141 ? -4.687 0.836 -11.943 1.00 84.50 141 TYR A O 1
ATOM 1184 N N . ASN A 1 142 ? -5.686 -1.114 -11.419 1.00 77.69 142 ASN A N 1
ATOM 1185 C CA . ASN A 1 142 ? -5.269 -1.108 -10.014 1.00 77.69 142 ASN A CA 1
ATOM 1186 C C . ASN A 1 142 ? -3.833 -1.632 -9.848 1.00 77.69 142 ASN A C 1
ATOM 1188 O O . ASN A 1 142 ? -3.107 -1.168 -8.978 1.00 77.69 142 ASN A O 1
ATOM 1192 N N . ASN A 1 143 ? -3.412 -2.557 -10.717 1.00 78.38 143 ASN A N 1
ATOM 1193 C CA . ASN A 1 143 ? -2.085 -3.174 -10.719 1.00 78.38 143 ASN A CA 1
ATOM 1194 C C . ASN A 1 143 ? -1.409 -2.998 -12.080 1.00 78.38 143 ASN A C 1
ATOM 1196 O O . ASN A 1 143 ? -2.081 -2.856 -13.100 1.00 78.38 143 ASN A O 1
ATOM 1200 N N . TRP A 1 144 ? -0.081 -3.071 -12.113 1.00 86.69 144 TRP A N 1
ATOM 1201 C CA . TRP A 1 144 ? 0.646 -3.069 -13.378 1.00 86.69 144 TRP A CA 1
ATOM 1202 C C . TRP A 1 144 ? 0.583 -4.434 -14.081 1.00 86.69 144 TRP A C 1
ATOM 1204 O O . TRP A 1 144 ? 0.766 -5.485 -13.451 1.00 86.69 144 TRP A O 1
ATOM 1214 N N . TYR A 1 145 ? 0.422 -4.417 -15.405 1.00 87.19 145 TYR A N 1
ATOM 1215 C CA . TYR A 1 145 ? 0.485 -5.593 -16.277 1.00 87.19 145 TYR A CA 1
ATOM 1216 C C . TYR A 1 145 ? 1.431 -5.339 -17.463 1.00 87.19 145 TYR A C 1
ATOM 1218 O O . TYR A 1 145 ? 1.548 -4.199 -17.914 1.00 87.19 145 TYR A O 1
ATOM 1226 N N . PRO A 1 146 ? 2.106 -6.383 -17.987 1.00 89.12 146 PRO A N 1
ATOM 1227 C CA . PRO A 1 146 ? 2.997 -6.235 -19.139 1.00 89.12 146 PRO A CA 1
ATOM 1228 C C . PRO A 1 146 ? 2.252 -5.909 -20.437 1.00 89.12 146 PRO A C 1
ATOM 1230 O O . PRO A 1 146 ? 2.821 -5.257 -21.308 1.00 89.12 146 PRO A O 1
ATOM 1233 N N . PHE A 1 147 ? 0.991 -6.324 -20.555 1.00 93.06 147 PHE A N 1
ATOM 1234 C CA . PHE A 1 147 ? 0.126 -6.052 -21.700 1.00 93.06 147 PHE A CA 1
ATOM 1235 C C . PHE A 1 147 ? -1.155 -5.359 -21.238 1.00 93.06 147 PHE A C 1
ATOM 1237 O O . PHE A 1 147 ? -1.648 -5.617 -20.139 1.00 93.06 147 PHE A O 1
ATOM 1244 N N . CYS A 1 148 ? -1.693 -4.482 -22.084 1.00 95.00 148 CYS A N 1
ATOM 1245 C CA . CYS A 1 148 ? -3.033 -3.940 -21.901 1.00 95.00 148 CYS A CA 1
ATOM 1246 C C . CYS A 1 148 ? -4.080 -4.987 -22.297 1.00 95.00 148 CYS A C 1
ATOM 1248 O O . CYS A 1 148 ? -4.083 -5.431 -23.437 1.00 95.00 148 CYS A O 1
ATOM 1250 N N . ASN A 1 149 ? -5.016 -5.315 -21.408 1.00 93.44 149 ASN A N 1
ATOM 1251 C CA . ASN A 1 149 ? -6.070 -6.302 -21.677 1.00 93.44 149 ASN A CA 1
ATOM 1252 C C . ASN A 1 149 ? -7.129 -5.817 -22.684 1.00 93.44 149 ASN A C 1
ATOM 1254 O O . ASN A 1 149 ? -7.978 -6.597 -23.094 1.00 93.44 149 ASN A O 1
ATOM 1258 N N . SER A 1 150 ? -7.119 -4.528 -23.042 1.00 95.38 150 SER A N 1
ATOM 1259 C CA . SER A 1 150 ? -8.072 -3.946 -23.993 1.00 95.38 150 SER A CA 1
ATOM 1260 C C . SER A 1 150 ? -7.477 -3.754 -25.388 1.00 95.38 150 SER A C 1
ATOM 1262 O O . SER A 1 150 ? -8.140 -4.083 -26.364 1.00 95.38 150 SER A O 1
ATOM 1264 N N . CYS A 1 151 ? -6.244 -3.248 -25.506 1.00 96.25 151 CYS A N 1
ATOM 1265 C CA . CYS A 1 151 ? -5.609 -2.990 -26.807 1.00 96.25 151 CYS A CA 1
ATOM 1266 C C . CYS A 1 151 ? -4.343 -3.822 -27.074 1.00 96.25 151 CYS A C 1
ATOM 1268 O O . CYS A 1 151 ? -3.654 -3.574 -28.058 1.00 96.25 151 CYS A O 1
ATOM 1270 N N . ASN A 1 152 ? -4.013 -4.788 -26.210 1.00 95.00 152 ASN A N 1
ATOM 1271 C CA . ASN A 1 152 ? -2.880 -5.719 -26.337 1.00 95.00 152 ASN A CA 1
ATOM 1272 C C . ASN A 1 152 ? -1.488 -5.077 -26.456 1.00 95.00 152 ASN A C 1
ATOM 1274 O O . ASN A 1 152 ? -0.504 -5.756 -26.741 1.00 95.00 152 ASN A O 1
ATOM 1278 N N . SER A 1 153 ? -1.357 -3.779 -26.188 1.00 95.50 153 SER A N 1
ATOM 1279 C CA . SER A 1 153 ? -0.077 -3.087 -26.281 1.00 95.50 153 SER A CA 1
ATOM 1280 C C . SER A 1 153 ? 0.875 -3.457 -25.144 1.00 95.50 153 SER A C 1
ATOM 1282 O O . SER A 1 153 ? 0.567 -3.263 -23.959 1.00 95.50 153 SER A O 1
ATOM 1284 N N . PHE A 1 154 ? 2.067 -3.927 -25.513 1.00 93.56 154 PHE A N 1
ATOM 1285 C CA . PHE A 1 154 ? 3.148 -4.247 -24.584 1.00 93.56 154 PHE A CA 1
ATOM 1286 C C . PHE A 1 154 ? 3.724 -2.988 -23.921 1.00 93.56 154 PHE A C 1
ATOM 1288 O O . PHE A 1 154 ? 3.919 -1.966 -24.576 1.00 93.56 154 PHE A O 1
ATOM 1295 N N . ASN A 1 155 ? 4.002 -3.066 -22.617 1.00 89.12 155 ASN A N 1
ATOM 1296 C CA . ASN A 1 155 ? 4.658 -2.031 -21.806 1.00 89.12 155 ASN A CA 1
ATOM 1297 C C . ASN A 1 155 ? 4.013 -0.626 -21.882 1.00 89.12 155 ASN A C 1
ATOM 1299 O O . ASN A 1 155 ? 4.658 0.399 -21.674 1.00 89.12 155 ASN A O 1
ATOM 1303 N N . SER A 1 156 ? 2.716 -0.584 -22.181 1.00 91.75 156 SER A N 1
ATOM 1304 C CA . SER A 1 156 ? 1.929 0.645 -22.335 1.00 91.75 156 SER A CA 1
ATOM 1305 C C . SER A 1 156 ? 1.262 1.121 -21.042 1.00 91.75 156 SER A C 1
ATOM 1307 O O . SER A 1 156 ? 0.724 2.223 -20.992 1.00 91.75 156 SER A O 1
ATOM 1309 N N . ILE A 1 157 ? 1.252 0.295 -19.993 1.00 90.81 157 ILE A N 1
ATOM 1310 C CA . ILE A 1 157 ? 0.636 0.628 -18.707 1.00 90.81 157 ILE A CA 1
ATOM 1311 C C . ILE A 1 157 ? 1.665 1.376 -17.863 1.00 90.81 157 ILE A C 1
ATOM 1313 O O . ILE A 1 157 ? 2.673 0.804 -17.449 1.00 90.81 157 ILE A O 1
ATOM 1317 N N . GLN A 1 158 ? 1.409 2.656 -17.612 1.00 86.69 158 GLN A N 1
ATOM 1318 C CA . GLN A 1 158 ? 2.314 3.536 -16.877 1.00 86.69 158 GLN A CA 1
ATOM 1319 C C . GLN A 1 158 ? 1.639 4.117 -15.645 1.00 86.69 158 GLN A C 1
ATOM 1321 O O . GLN A 1 158 ? 0.408 4.206 -15.577 1.00 86.69 158 GLN A O 1
ATOM 1326 N N . SER A 1 159 ? 2.451 4.471 -14.647 1.00 80.44 159 SER A N 1
ATOM 1327 C CA . SER A 1 159 ? 1.921 5.042 -13.423 1.00 80.44 159 SER A CA 1
ATOM 1328 C C . SER A 1 159 ? 1.436 6.456 -13.684 1.00 80.44 159 SER A C 1
ATOM 1330 O O . SER A 1 159 ? 2.193 7.266 -14.220 1.00 80.44 159 SER A O 1
ATOM 1332 N N . ILE A 1 160 ? 0.216 6.779 -13.272 1.00 77.50 160 ILE A N 1
ATOM 1333 C CA . ILE A 1 160 ? -0.249 8.161 -13.319 1.00 77.50 160 ILE A CA 1
ATOM 1334 C C . ILE A 1 160 ? 0.411 8.945 -12.187 1.00 77.50 160 ILE A C 1
ATOM 1336 O O . ILE A 1 160 ? 0.363 8.556 -11.020 1.00 77.50 160 ILE A O 1
ATOM 1340 N N . ASN A 1 161 ? 1.083 10.038 -12.538 1.00 58.66 161 ASN A N 1
ATOM 1341 C CA . ASN A 1 161 ? 1.784 10.882 -11.581 1.00 58.66 161 ASN A CA 1
ATOM 1342 C C . ASN A 1 161 ? 0.752 11.761 -10.861 1.00 58.66 161 ASN A C 1
ATOM 1344 O O . ASN A 1 161 ? 0.464 12.882 -11.260 1.00 58.66 161 ASN A O 1
ATOM 1348 N N . ILE A 1 162 ? 0.114 11.222 -9.820 1.00 54.00 162 ILE A N 1
ATOM 1349 C CA . ILE A 1 162 ? -1.032 11.884 -9.170 1.00 54.00 162 ILE A CA 1
ATOM 1350 C C . ILE A 1 162 ? -0.615 13.062 -8.267 1.00 54.00 162 ILE A C 1
ATOM 1352 O O . ILE A 1 162 ? -1.467 13.663 -7.618 1.00 54.00 162 ILE A O 1
ATOM 1356 N N . ASN A 1 163 ? 0.674 13.416 -8.215 1.00 44.38 163 ASN A N 1
ATOM 1357 C CA . ASN A 1 163 ? 1.158 14.538 -7.405 1.00 44.38 163 ASN A CA 1
ATOM 1358 C C . ASN A 1 163 ? 0.804 15.919 -7.981 1.00 44.38 163 ASN A C 1
ATOM 1360 O O . ASN A 1 163 ? 0.884 16.893 -7.243 1.00 44.38 163 ASN A O 1
ATOM 1364 N N . GLU A 1 164 ? 0.387 16.034 -9.245 1.00 40.91 164 GLU A N 1
ATOM 1365 C CA . GLU A 1 164 ? 0.146 17.354 -9.850 1.00 40.91 164 GLU A CA 1
ATOM 1366 C C . GLU A 1 164 ? -1.234 17.961 -9.539 1.00 40.91 164 GLU A C 1
ATOM 1368 O O . GLU A 1 164 ? -1.413 19.157 -9.736 1.00 40.91 164 GLU A O 1
ATOM 1373 N N . ASN A 1 165 ? -2.200 17.200 -8.999 1.00 36.06 165 ASN A N 1
ATOM 1374 C CA . ASN A 1 165 ? -3.590 17.684 -8.900 1.00 36.06 165 ASN A CA 1
ATOM 1375 C C . ASN A 1 165 ? -4.263 17.609 -7.522 1.00 36.06 165 ASN A C 1
ATOM 1377 O O . ASN A 1 165 ? -5.413 18.035 -7.397 1.00 36.06 165 ASN A O 1
ATOM 1381 N N . TYR A 1 166 ? -3.591 17.159 -6.458 1.00 44.06 166 TYR A N 1
ATOM 1382 C CA . TYR A 1 166 ? -4.161 17.315 -5.114 1.00 44.06 166 TYR A CA 1
ATOM 1383 C C . TYR A 1 166 ? -3.867 18.716 -4.578 1.00 44.06 166 TYR A C 1
ATOM 1385 O O . TYR A 1 166 ? -2.964 18.923 -3.770 1.00 44.06 166 TYR A O 1
ATOM 1393 N N . LYS A 1 167 ? -4.691 19.691 -4.985 1.00 37.28 167 LYS A N 1
ATOM 1394 C CA . LYS A 1 167 ? -4.946 20.847 -4.121 1.00 37.28 167 LYS A CA 1
ATOM 1395 C C . LYS A 1 167 ? -5.570 20.284 -2.849 1.00 37.28 167 LYS A C 1
ATOM 1397 O O . LYS A 1 167 ? -6.720 19.852 -2.866 1.00 37.28 167 LYS A O 1
ATOM 1402 N N . VAL A 1 168 ? -4.789 20.219 -1.772 1.00 40.38 168 VAL A N 1
ATOM 1403 C CA . VAL A 1 168 ? -5.288 19.871 -0.440 1.00 40.38 168 VAL A CA 1
ATOM 1404 C C . VAL A 1 168 ? -6.399 20.863 -0.117 1.00 40.38 168 VAL A C 1
ATOM 1406 O O . VAL A 1 168 ? -6.134 22.017 0.216 1.00 40.38 168 VAL A O 1
ATOM 1409 N N . ASN A 1 169 ? -7.652 20.439 -0.267 1.00 35.62 169 ASN A N 1
ATOM 1410 C CA . ASN A 1 169 ? -8.769 21.205 0.243 1.00 35.62 169 ASN A CA 1
ATOM 1411 C C . ASN A 1 169 ? -8.698 21.048 1.764 1.00 35.62 169 ASN A C 1
ATOM 1413 O O . ASN A 1 169 ? -9.045 19.991 2.296 1.00 35.62 169 ASN A O 1
ATOM 1417 N N . LYS A 1 170 ? -8.146 22.061 2.448 1.00 42.03 170 LYS A N 1
ATOM 1418 C CA . LYS A 1 170 ? -7.923 22.068 3.906 1.00 42.03 170 LYS A CA 1
ATOM 1419 C C . LYS A 1 170 ? -9.190 21.729 4.702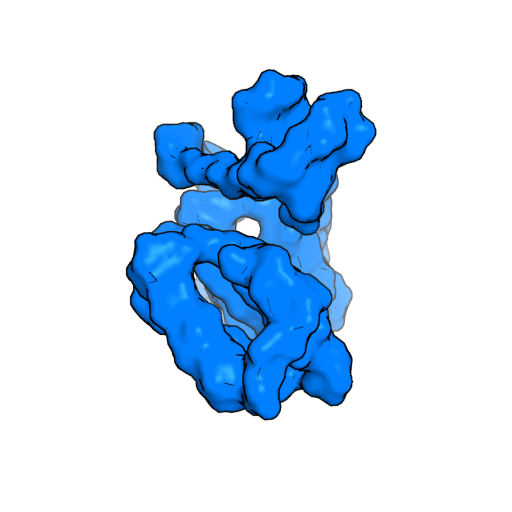 1.00 42.03 170 LYS A C 1
ATOM 1421 O O . LYS A 1 170 ? -9.087 21.253 5.820 1.00 42.03 170 LYS A O 1
ATOM 1426 N N . ASN A 1 171 ? -10.365 21.860 4.092 1.00 40.69 171 ASN A N 1
ATOM 1427 C CA . ASN A 1 171 ? -11.655 21.560 4.706 1.00 40.69 171 ASN A CA 1
ATOM 1428 C C . ASN A 1 171 ? -11.898 20.061 4.990 1.00 40.69 171 ASN A C 1
ATOM 1430 O O . ASN A 1 171 ? -12.828 19.746 5.721 1.00 40.69 171 ASN A O 1
ATOM 1434 N N . ASN A 1 172 ? -11.079 19.142 4.457 1.00 40.47 172 ASN A N 1
ATOM 1435 C CA . ASN A 1 172 ? -11.131 17.713 4.814 1.00 40.47 172 ASN A CA 1
ATOM 1436 C C . ASN A 1 172 ? -10.101 17.311 5.890 1.00 40.47 172 ASN A C 1
ATOM 1438 O O . ASN A 1 172 ? -9.999 16.130 6.225 1.00 40.47 172 ASN A O 1
ATOM 1442 N N . GLN A 1 173 ? -9.333 18.261 6.438 1.00 46.09 173 GLN A N 1
ATOM 1443 C CA . GLN A 1 173 ? -8.551 18.035 7.654 1.00 46.09 173 GLN A CA 1
ATOM 1444 C C . GLN A 1 173 ? -9.467 18.196 8.871 1.00 46.09 173 GLN A C 1
ATOM 1446 O O . GLN A 1 173 ? -9.420 19.197 9.566 1.00 46.09 173 GLN A O 1
ATOM 1451 N N . LEU A 1 174 ? -10.299 17.191 9.134 1.00 41.78 174 LEU A N 1
ATOM 1452 C CA . LEU A 1 174 ? -10.856 16.970 10.469 1.00 41.78 174 LEU A CA 1
ATOM 1453 C C . LEU A 1 174 ? -10.120 15.791 11.098 1.00 41.78 174 LEU A C 1
ATOM 1455 O O . LEU A 1 174 ? -10.668 14.730 11.340 1.00 41.78 174 LEU A O 1
ATOM 1459 N N . ILE A 1 175 ? -8.821 15.976 11.299 1.00 44.88 175 ILE A N 1
ATOM 1460 C CA . ILE A 1 175 ? -8.138 15.381 12.446 1.00 44.88 175 ILE A CA 1
ATOM 1461 C C . ILE A 1 175 ? -7.334 16.540 13.019 1.00 44.88 175 ILE A C 1
ATOM 1463 O O . ILE A 1 175 ? -6.107 16.586 12.911 1.00 44.88 175 ILE A O 1
ATOM 1467 N N . ASP A 1 176 ? -8.060 17.545 13.514 1.00 35.78 176 ASP A N 1
ATOM 1468 C CA . ASP A 1 176 ? -7.454 18.545 14.376 1.00 35.78 176 ASP A CA 1
ATOM 1469 C C . ASP A 1 176 ? -6.839 17.804 15.558 1.00 35.78 176 ASP A C 1
ATOM 1471 O O . ASP A 1 176 ? -7.429 16.896 16.153 1.00 35.78 176 ASP A O 1
ATOM 1475 N N . GLY A 1 177 ? -5.583 18.141 15.819 1.00 42.59 177 GLY A N 1
ATOM 1476 C CA . GLY A 1 177 ? -4.825 17.589 16.916 1.00 42.59 177 GLY A CA 1
ATOM 1477 C C . GLY A 1 177 ? -5.495 17.937 18.235 1.00 42.59 177 GLY A C 1
ATOM 1478 O O . GLY A 1 177 ? -5.247 18.998 18.790 1.00 42.59 177 GLY A O 1
ATOM 1479 N N . THR A 1 178 ? -6.254 16.991 18.772 1.00 34.91 178 THR A N 1
ATOM 1480 C CA . THR A 1 178 ? -6.589 16.964 20.196 1.00 34.91 178 THR A CA 1
ATOM 1481 C C . THR A 1 178 ? -6.423 15.544 20.725 1.00 34.91 178 THR A C 1
ATOM 1483 O O . THR A 1 178 ? -7.353 14.895 21.184 1.00 34.91 178 THR A O 1
ATOM 1486 N N . LEU A 1 179 ? -5.186 15.049 20.652 1.00 37.75 179 LEU A N 1
ATOM 1487 C CA . LEU A 1 179 ? -4.668 14.123 21.658 1.00 37.75 179 LEU A CA 1
ATOM 1488 C C . LEU A 1 179 ? -4.010 14.981 22.743 1.00 37.75 179 LEU A C 1
ATOM 1490 O O . LEU A 1 179 ? -2.795 15.157 22.757 1.00 37.75 179 LEU A O 1
ATOM 1494 N N . ILE A 1 180 ? -4.841 15.568 23.604 1.00 32.94 180 ILE A N 1
ATOM 1495 C CA . ILE A 1 180 ? -4.423 16.062 24.916 1.00 32.94 180 ILE A CA 1
ATOM 1496 C C . ILE A 1 180 ? -5.252 15.296 25.944 1.00 32.94 180 ILE A C 1
ATOM 1498 O O . ILE A 1 180 ? -6.398 15.659 26.205 1.00 32.94 180 ILE A O 1
ATOM 1502 N N . LEU A 1 181 ? -4.664 14.191 26.412 1.00 34.16 181 LEU A N 1
ATOM 1503 C CA . LEU A 1 181 ? -4.547 13.697 27.795 1.00 34.16 181 LEU A CA 1
ATOM 1504 C C . LEU A 1 181 ? -4.173 12.212 27.760 1.00 34.16 181 LEU A C 1
ATOM 1506 O O . LEU A 1 181 ? -5.014 11.387 27.340 1.00 34.16 181 LEU A O 1
#

Sequence (181 aa):
MELYCKLNLAKNQNQLIKILKKYWLINPNPNIEQCLEDSFTEKDALSKLKIISKILVKNNHLYYKYLILGKLKYKAKIWGSSKSDLQKSISFKPSKEAYYFLYKIEKKLKTNESLTQELKLLYDKSTNDIYWKCTICNLSYNNWYPFCNSCNSFNSIQSININENYKVNKNNQLIDGTLIL

Secondary structure (DSSP, 8-state):
-HHHHHTT--SSHHHHHHHHHHHHHHS--TTHHHHHHHH-TTS-HHHHHHHHHHHS-S-TT-HHHHHHHHHHHHHTT-HHHHHHHHHHHHHH---HHHHHHHHHHHHHHTS-HHHHHHHHHHHHHPPPPP-EEETTT--EESS--SB-TTT--BT-EEE--GGGS----GGG---------

pLDDT: mean 85.53, std 17.29, range [32.94, 98.44]